Protein AF-X1HAX2-F1 (afdb_monomer_lite)

Organism: NCBI:txid412755

Foldseek 3Di:
DVLVVLLVQLVVLQVVLVVCVVPDPVSSVVSNVVSVVSVVVSVVVVVVVVVVVVVVVVD

Secondary structure (DSSP, 8-state):
-HHHHHHHHHHHHHHHHHHHTTT-HHHHHHHHHHHHHHHHHHHHHHHHHHHHHHHHTT-

Radius of gyration: 15.54 Å; chains: 1; bounding box: 32×15×47 Å

Sequence (59 aa):
YWIKHNREHEKEFRDWAQKAASLSTEIAQQLQEAAASMAAASNDLTKARQALTKSKEKD

pLDDT: mean 95.55, std 7.64, range [54.19, 98.81]

Structure (mmCIF, N/CA/C/O backbone):
data_AF-X1HAX2-F1
#
_entry.id   AF-X1HAX2-F1
#
loop_
_atom_site.group_PDB
_atom_site.id
_atom_site.type_symbol
_atom_site.label_atom_id
_atom_site.label_alt_id
_atom_site.label_comp_id
_atom_site.label_asym_id
_atom_site.label_entity_id
_atom_site.label_seq_id
_atom_site.pdbx_PDB_ins_code
_atom_site.Cartn_x
_atom_site.Cartn_y
_atom_site.Cartn_z
_atom_site.occupancy
_atom_site.B_iso_or_equiv
_atom_site.auth_seq_id
_atom_site.auth_comp_id
_atom_site.auth_asym_id
_atom_site.auth_atom_id
_atom_site.pdbx_PDB_model_num
ATOM 1 N N . TYR A 1 1 ? 3.488 -7.870 -12.226 1.00 85.12 1 TYR A N 1
ATOM 2 C CA . TYR A 1 1 ? 3.003 -8.728 -11.135 1.00 85.12 1 TYR A CA 1
ATOM 3 C C . TYR A 1 1 ? 3.136 -8.012 -9.793 1.00 85.12 1 TYR A C 1
ATOM 5 O O . TYR A 1 1 ? 2.121 -7.552 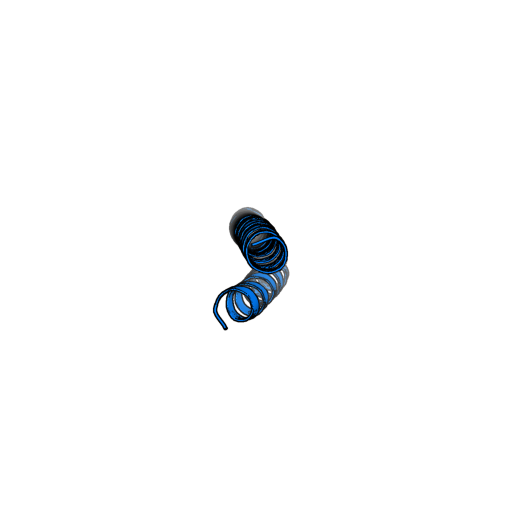-9.298 1.00 85.12 1 TYR A O 1
ATOM 13 N N . TRP A 1 2 ? 4.353 -7.749 -9.303 1.00 95.06 2 TRP A N 1
ATOM 14 C CA . TRP A 1 2 ? 4.612 -7.072 -8.017 1.00 95.06 2 TRP A CA 1
ATOM 15 C C . TRP A 1 2 ? 3.847 -5.763 -7.769 1.00 95.06 2 TRP A C 1
ATOM 17 O O . TRP A 1 2 ? 3.101 -5.680 -6.807 1.00 95.06 2 TRP A O 1
ATOM 27 N N . ILE A 1 3 ? 3.932 -4.773 -8.670 1.00 96.56 3 ILE A N 1
ATOM 28 C CA . ILE A 1 3 ? 3.212 -3.489 -8.498 1.00 96.56 3 ILE A CA 1
ATOM 29 C C . ILE A 1 3 ? 1.694 -3.691 -8.357 1.00 96.56 3 ILE A C 1
ATOM 31 O O . ILE A 1 3 ? 1.048 -2.972 -7.606 1.00 96.56 3 ILE A O 1
ATOM 35 N N . LYS A 1 4 ? 1.117 -4.669 -9.071 1.00 95.69 4 LYS A N 1
ATOM 36 C CA . LYS A 1 4 ? -0.315 -4.979 -8.965 1.00 95.69 4 LYS A CA 1
ATOM 37 C C . LYS A 1 4 ? -0.629 -5.579 -7.592 1.00 95.69 4 LYS A C 1
ATOM 39 O O . LYS A 1 4 ? -1.567 -5.131 -6.950 1.00 95.69 4 LYS A O 1
ATOM 44 N N . HIS A 1 5 ? 0.179 -6.531 -7.139 1.00 96.69 5 HIS A N 1
ATOM 45 C CA . HIS A 1 5 ? -0.018 -7.181 -5.846 1.00 96.69 5 HIS A CA 1
ATOM 46 C C . HIS A 1 5 ? 0.139 -6.203 -4.670 1.00 96.69 5 HIS A C 1
ATOM 48 O O . HIS A 1 5 ? -0.650 -6.215 -3.735 1.00 96.69 5 HIS A O 1
ATOM 54 N N . ASN A 1 6 ? 1.066 -5.246 -4.770 1.00 97.94 6 ASN A N 1
ATOM 55 C CA . ASN A 1 6 ? 1.195 -4.178 -3.778 1.00 97.94 6 ASN A CA 1
ATOM 56 C C . ASN A 1 6 ? -0.089 -3.341 -3.635 1.00 97.94 6 ASN A C 1
ATOM 58 O O . ASN A 1 6 ? -0.405 -2.889 -2.539 1.00 97.94 6 ASN A O 1
ATOM 62 N N . ARG A 1 7 ? -0.853 -3.147 -4.720 1.00 97.69 7 ARG A N 1
ATOM 63 C CA . ARG A 1 7 ? -2.157 -2.461 -4.663 1.00 97.69 7 ARG A CA 1
ATOM 64 C C . ARG A 1 7 ? -3.234 -3.299 -3.985 1.00 97.69 7 ARG A C 1
ATOM 66 O O . ARG A 1 7 ? -4.117 -2.737 -3.347 1.00 97.69 7 ARG A O 1
ATOM 73 N N . GLU A 1 8 ? -3.164 -4.619 -4.121 1.00 98.06 8 GLU A N 1
ATOM 74 C CA . GLU A 1 8 ? -4.056 -5.540 -3.413 1.00 98.06 8 GLU A CA 1
ATOM 75 C C . GLU A 1 8 ? -3.782 -5.460 -1.902 1.00 98.06 8 GLU A C 1
ATOM 77 O O . GLU A 1 8 ? -4.712 -5.207 -1.140 1.00 98.06 8 GLU A O 1
ATOM 82 N N . HIS A 1 9 ? -2.512 -5.501 -1.482 1.00 97.62 9 HIS A N 1
ATOM 83 C CA . HIS A 1 9 ? -2.132 -5.291 -0.078 1.00 97.62 9 HIS A CA 1
ATOM 84 C C . HIS A 1 9 ? -2.499 -3.903 0.452 1.00 97.62 9 HIS A C 1
ATOM 86 O O . HIS A 1 9 ? -3.012 -3.790 1.560 1.00 97.62 9 HIS A O 1
ATOM 92 N N . GLU A 1 10 ? -2.287 -2.840 -0.335 1.00 98.31 10 GLU A N 1
ATOM 93 C CA . GLU A 1 10 ? -2.732 -1.490 0.035 1.00 98.31 10 GLU A CA 1
ATOM 94 C C . GLU A 1 10 ? -4.227 -1.493 0.387 1.00 98.31 10 GLU A C 1
ATOM 96 O O . GLU A 1 10 ? -4.623 -0.955 1.422 1.00 98.31 10 GLU A O 1
ATOM 101 N N . LYS A 1 11 ? -5.058 -2.105 -0.465 1.00 98.62 11 LYS A N 1
ATOM 102 C CA . 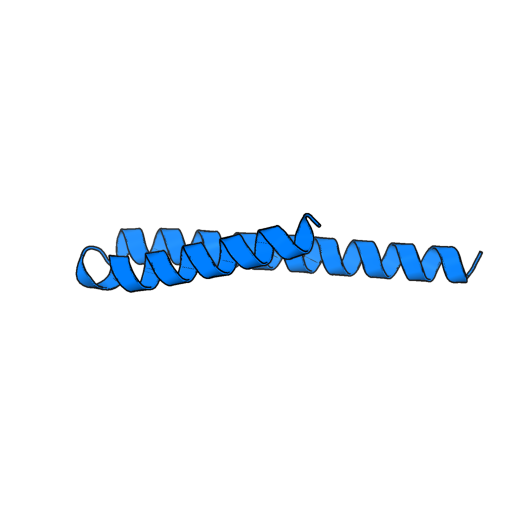LYS A 1 11 ? -6.500 -2.197 -0.235 1.00 98.62 11 LYS A CA 1
ATOM 103 C C . LYS A 1 11 ? -6.813 -3.003 1.025 1.00 98.62 11 LYS A C 1
ATOM 105 O O . LYS A 1 11 ? -7.620 -2.555 1.832 1.00 98.62 11 LYS A O 1
ATOM 110 N N . GLU A 1 12 ? -6.174 -4.153 1.213 1.00 98.62 12 GLU A N 1
ATOM 111 C CA . GLU A 1 12 ? -6.373 -4.987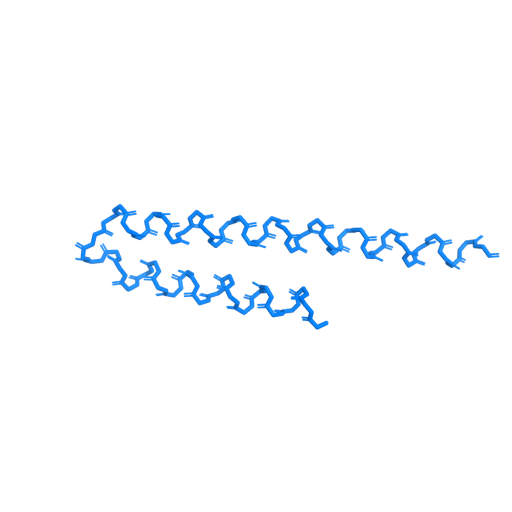 2.402 1.00 98.62 12 GLU A CA 1
ATOM 112 C C . GLU A 1 12 ? -6.030 -4.237 3.693 1.00 98.62 12 GLU A C 1
ATOM 114 O O . GLU A 1 12 ? -6.799 -4.287 4.651 1.00 98.62 12 GLU A O 1
ATOM 119 N N . PHE A 1 13 ? -4.941 -3.466 3.707 1.00 98.69 13 PHE A N 1
ATOM 120 C CA . PHE A 1 13 ? -4.548 -2.666 4.869 1.00 98.69 13 PHE A CA 1
ATOM 121 C C . PHE A 1 13 ? -5.582 -1.587 5.196 1.00 98.69 13 PHE A C 1
ATOM 123 O O . PHE A 1 13 ? -5.902 -1.379 6.366 1.00 98.69 13 PHE A O 1
ATOM 130 N N . ARG A 1 14 ? -6.165 -0.941 4.177 1.00 98.69 14 ARG A N 1
ATOM 131 C CA . ARG A 1 14 ? -7.264 0.024 4.369 1.00 98.69 14 ARG A CA 1
ATOM 132 C C . ARG A 1 14 ? -8.530 -0.653 4.892 1.00 98.69 14 ARG A C 1
ATOM 134 O O . ARG A 1 14 ? -9.169 -0.125 5.800 1.00 98.69 14 ARG A O 1
ATOM 141 N N . ASP A 1 15 ? -8.862 -1.833 4.371 1.00 98.69 15 ASP A N 1
ATOM 142 C CA . ASP A 1 15 ? -10.013 -2.613 4.834 1.00 98.69 15 ASP A CA 1
ATOM 143 C C . ASP A 1 15 ? -9.823 -3.043 6.305 1.00 98.69 15 ASP A C 1
ATOM 145 O O . ASP A 1 15 ? -10.772 -3.032 7.094 1.00 98.69 15 ASP A O 1
ATOM 149 N N . TRP A 1 16 ? -8.596 -3.388 6.711 1.00 98.56 16 TRP A N 1
ATOM 150 C CA . TRP A 1 16 ? -8.263 -3.668 8.111 1.00 98.56 16 TRP A CA 1
ATOM 151 C C . TRP A 1 16 ? -8.322 -2.414 8.982 1.00 98.56 16 TRP A C 1
ATOM 153 O O . TRP A 1 16 ? -8.891 -2.480 10.070 1.00 98.56 16 TRP A O 1
ATOM 163 N N . ALA A 1 17 ? -7.814 -1.272 8.507 1.00 98.62 17 ALA A N 1
ATOM 164 C CA . ALA A 1 17 ? -7.891 0.001 9.224 1.00 98.62 17 ALA A CA 1
ATOM 165 C C . ALA A 1 17 ? -9.349 0.381 9.523 1.00 98.62 17 ALA A C 1
ATOM 167 O O . ALA A 1 17 ? -9.685 0.732 10.653 1.00 98.62 17 ALA A O 1
ATOM 168 N N . GLN A 1 18 ? -10.238 0.222 8.536 1.00 98.38 18 GLN A N 1
ATOM 169 C CA . GLN A 1 18 ? -11.667 0.489 8.699 1.00 98.38 18 GLN A CA 1
ATOM 170 C C . GLN A 1 18 ? -12.312 -0.421 9.753 1.00 98.38 18 GLN A C 1
ATOM 172 O O . GLN A 1 18 ? -13.116 0.045 10.558 1.00 98.38 18 GLN A O 1
ATOM 177 N N . LYS A 1 19 ? -11.953 -1.710 9.777 1.00 98.19 19 LYS A N 1
ATOM 178 C CA . LYS A 1 19 ? -12.445 -2.660 10.789 1.00 98.19 19 LYS A CA 1
ATOM 179 C C . LYS A 1 19 ? -11.887 -2.366 12.183 1.00 98.19 19 LYS A C 1
ATOM 181 O O . LYS A 1 19 ? -12.601 -2.539 13.164 1.00 98.19 19 LYS A O 1
ATOM 186 N N . ALA A 1 20 ? -10.632 -1.927 12.272 1.00 98.00 20 ALA A N 1
ATOM 187 C CA . ALA A 1 20 ? -9.964 -1.614 13.532 1.00 98.00 20 ALA A CA 1
ATOM 188 C C . ALA A 1 20 ? -10.435 -0.289 14.151 1.00 98.00 20 ALA A C 1
ATOM 190 O O . ALA A 1 20 ? -10.333 -0.126 15.364 1.00 98.00 20 ALA A O 1
ATOM 191 N N . ALA A 1 21 ? -10.983 0.636 13.355 1.00 96.38 21 ALA A N 1
ATOM 192 C CA . ALA A 1 21 ? -11.354 1.979 13.802 1.00 96.38 21 ALA A CA 1
ATOM 193 C C . ALA A 1 21 ? -12.364 2.005 14.964 1.00 96.38 21 ALA A C 1
ATOM 195 O O . ALA A 1 21 ? -12.334 2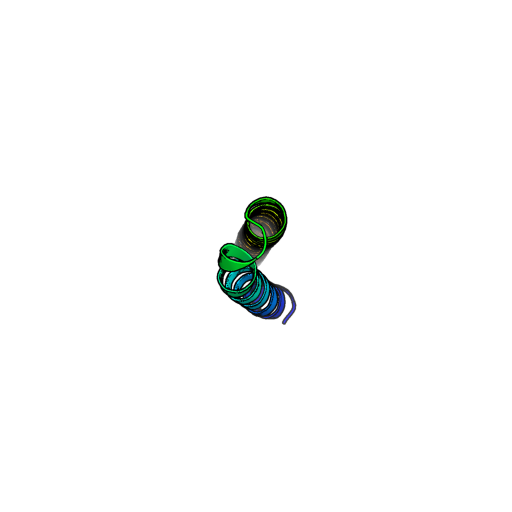.929 15.770 1.00 96.38 21 ALA A O 1
ATOM 196 N N . SER A 1 22 ? -13.235 0.995 15.086 1.00 95.44 22 SER A N 1
ATOM 197 C CA . SER A 1 22 ? -14.180 0.884 16.209 1.00 95.44 22 SER A CA 1
ATOM 198 C C . SER A 1 22 ? -13.563 0.306 17.488 1.00 95.44 22 SER A C 1
ATOM 200 O O . SER A 1 22 ? -14.181 0.390 18.547 1.00 95.44 22 SER A O 1
ATOM 202 N N . LEU A 1 23 ? -12.372 -0.292 17.397 1.00 97.12 23 LEU A N 1
ATOM 203 C CA . LEU A 1 23 ? -11.690 -0.983 18.494 1.00 97.12 23 LEU A CA 1
ATOM 204 C C . LEU A 1 23 ? -10.487 -0.191 19.015 1.00 97.12 23 LEU A C 1
ATOM 206 O O . LEU A 1 23 ? -10.259 -0.139 20.219 1.00 97.12 23 LEU A O 1
ATOM 210 N N . SER A 1 24 ? -9.703 0.405 18.116 1.00 98.25 24 SER A N 1
ATOM 211 C CA . SER A 1 24 ? -8.532 1.211 18.455 1.00 98.25 24 SER A CA 1
ATOM 212 C C . SER A 1 24 ? -8.180 2.162 17.315 1.00 98.25 24 SER A C 1
ATOM 214 O O . SER A 1 24 ? -7.794 1.741 16.221 1.00 98.25 24 SER A O 1
ATOM 216 N N . THR A 1 25 ? -8.254 3.461 17.602 1.00 97.62 25 THR A N 1
ATOM 217 C CA . THR A 1 25 ? -7.841 4.517 16.670 1.00 97.62 25 THR A CA 1
ATOM 218 C C . THR A 1 25 ? -6.353 4.428 16.338 1.00 97.62 25 THR A C 1
ATOM 220 O O . THR A 1 25 ? -5.973 4.655 15.195 1.00 97.62 25 THR A O 1
ATOM 223 N N . GLU A 1 26 ? -5.512 4.054 17.307 1.00 98.50 26 GLU A N 1
ATOM 224 C CA . GLU A 1 26 ? -4.066 3.925 17.103 1.00 98.50 26 GLU A CA 1
ATOM 225 C C . GLU A 1 26 ? -3.738 2.810 16.100 1.00 98.50 26 GLU A C 1
ATOM 227 O O . GLU A 1 26 ? -3.008 3.038 15.137 1.00 98.50 26 GLU A O 1
ATOM 232 N N . ILE A 1 27 ? -4.335 1.624 16.265 1.00 98.44 27 ILE A N 1
ATOM 233 C CA . ILE A 1 27 ? -4.120 0.495 15.344 1.00 98.44 27 ILE A CA 1
ATOM 234 C C . ILE A 1 27 ? -4.657 0.834 13.950 1.00 98.44 27 ILE A C 1
ATOM 236 O O . ILE A 1 27 ? -3.997 0.564 12.945 1.00 98.44 27 ILE A O 1
ATOM 240 N N . ALA A 1 28 ? -5.839 1.452 13.873 1.00 98.69 28 ALA A N 1
ATOM 241 C CA . ALA A 1 28 ? -6.398 1.899 12.602 1.00 98.69 28 ALA A CA 1
ATOM 242 C C . ALA A 1 28 ? -5.467 2.893 11.890 1.00 98.69 28 ALA A C 1
ATOM 244 O O . ALA A 1 28 ? -5.274 2.798 10.677 1.00 98.69 28 ALA A O 1
ATOM 245 N N . GLN A 1 29 ? -4.845 3.805 12.639 1.00 98.69 29 GLN A N 1
ATOM 246 C CA . GLN A 1 29 ? -3.904 4.772 12.091 1.00 98.69 29 GLN A CA 1
ATOM 247 C C . GLN A 1 29 ? -2.611 4.114 11.594 1.00 98.69 29 GLN A C 1
ATOM 249 O O . GLN A 1 29 ? -2.201 4.383 10.466 1.00 98.69 29 GLN A O 1
ATOM 254 N N . GLN A 1 30 ? -2.027 3.186 12.355 1.00 98.81 30 GLN A N 1
ATOM 255 C CA . GLN A 1 30 ? -0.844 2.428 11.920 1.00 98.81 30 GLN A CA 1
ATOM 256 C C . GLN A 1 30 ? -1.104 1.654 10.614 1.00 98.81 30 GLN A C 1
ATOM 258 O O . GLN A 1 30 ? -0.281 1.659 9.697 1.00 98.81 30 GLN A O 1
ATOM 263 N N . LEU A 1 31 ? -2.280 1.029 10.484 1.00 98.81 31 LEU A N 1
ATOM 264 C CA . LEU A 1 31 ? -2.691 0.332 9.259 1.00 98.81 31 LEU A CA 1
ATOM 265 C C . LEU A 1 31 ? -2.866 1.295 8.076 1.00 98.81 31 LEU A C 1
ATOM 267 O O . LEU A 1 31 ? -2.464 0.989 6.949 1.00 98.81 31 LEU A O 1
ATOM 271 N N . GLN A 1 32 ? -3.424 2.479 8.326 1.00 98.75 32 GLN A N 1
ATOM 272 C CA . GLN A 1 32 ? -3.581 3.513 7.308 1.00 98.75 32 GLN A CA 1
ATOM 273 C C . GLN A 1 32 ? -2.223 4.050 6.823 1.00 98.75 32 GLN A C 1
ATOM 275 O O . GLN A 1 32 ? -2.039 4.269 5.622 1.00 98.75 32 GLN A O 1
ATOM 280 N N . GLU A 1 33 ? -1.261 4.227 7.729 1.00 98.81 33 GLU A N 1
ATOM 281 C CA . GLU A 1 33 ? 0.113 4.637 7.414 1.00 98.81 33 GLU A CA 1
ATOM 282 C C . GLU A 1 33 ? 0.855 3.566 6.604 1.00 98.81 33 GLU A C 1
ATOM 284 O O . GLU A 1 33 ? 1.527 3.882 5.613 1.00 98.81 33 GLU A O 1
ATOM 289 N N . ALA A 1 34 ? 0.674 2.287 6.948 1.00 98.75 34 ALA A N 1
ATOM 290 C CA . ALA A 1 34 ? 1.201 1.172 6.168 1.00 98.75 34 ALA A CA 1
ATOM 291 C C . ALA A 1 34 ? 0.625 1.157 4.740 1.00 98.75 34 ALA A C 1
ATOM 293 O O . ALA A 1 34 ? 1.373 1.025 3.765 1.00 98.75 34 ALA A O 1
ATOM 294 N N . ALA A 1 35 ? -0.688 1.370 4.590 1.00 98.75 35 ALA A N 1
ATOM 295 C CA . ALA A 1 35 ? -1.332 1.483 3.282 1.00 98.75 35 ALA A CA 1
ATOM 296 C C . ALA A 1 35 ? -0.771 2.658 2.464 1.00 98.75 35 ALA A C 1
ATOM 298 O O . ALA A 1 35 ? -0.447 2.501 1.285 1.00 98.75 35 ALA A O 1
ATOM 299 N N . ALA A 1 36 ? -0.607 3.832 3.083 1.00 98.69 36 ALA A N 1
ATOM 300 C CA . ALA A 1 36 ? -0.038 5.006 2.425 1.00 98.69 36 ALA A CA 1
ATOM 301 C C . ALA A 1 36 ? 1.403 4.760 1.947 1.00 98.69 36 ALA A C 1
ATOM 303 O O . ALA A 1 36 ? 1.753 5.107 0.817 1.00 98.69 36 ALA A O 1
ATOM 304 N N . SER A 1 37 ? 2.214 4.095 2.771 1.00 98.69 37 SER A N 1
ATOM 305 C CA . SER A 1 37 ? 3.597 3.745 2.438 1.00 98.69 37 SER A CA 1
ATOM 306 C C . SER A 1 37 ? 3.667 2.759 1.264 1.00 98.69 37 SER A C 1
ATOM 308 O O . SER A 1 37 ? 4.446 2.955 0.329 1.00 98.69 37 SER A O 1
ATOM 310 N N . MET A 1 38 ? 2.794 1.744 1.244 1.00 98.38 38 MET A N 1
ATOM 311 C CA . MET A 1 38 ? 2.685 0.795 0.128 1.00 98.38 38 MET A CA 1
ATOM 312 C C . MET A 1 38 ? 2.241 1.481 -1.175 1.00 98.38 38 MET A C 1
ATOM 314 O O . MET A 1 38 ? 2.761 1.186 -2.260 1.00 98.38 38 MET A O 1
ATOM 318 N N . ALA A 1 39 ? 1.312 2.435 -1.077 1.00 98.56 39 ALA A N 1
ATOM 319 C CA . ALA A 1 39 ? 0.855 3.233 -2.210 1.00 98.56 39 ALA A CA 1
ATOM 320 C C . ALA A 1 39 ? 1.993 4.081 -2.800 1.00 98.56 39 ALA A C 1
ATOM 322 O O . ALA A 1 39 ? 2.160 4.124 -4.023 1.00 98.56 39 ALA A O 1
ATOM 323 N N . ALA A 1 40 ? 2.792 4.723 -1.940 1.00 98.62 40 ALA A N 1
ATOM 324 C CA . ALA A 1 40 ? 3.946 5.524 -2.338 1.00 98.62 40 ALA A CA 1
ATOM 325 C C . ALA A 1 40 ? 4.996 4.670 -3.064 1.00 98.62 40 ALA A C 1
ATOM 327 O O . ALA A 1 40 ? 5.346 4.972 -4.206 1.00 98.62 40 ALA A O 1
ATOM 328 N N . ALA A 1 41 ? 5.390 3.537 -2.475 1.00 98.25 41 ALA A N 1
ATOM 329 C CA . ALA A 1 41 ? 6.325 2.606 -3.104 1.00 98.25 41 ALA A CA 1
ATOM 330 C C . ALA A 1 41 ? 5.820 2.124 -4.478 1.00 98.25 41 ALA A C 1
ATOM 332 O O . ALA A 1 41 ? 6.559 2.104 -5.464 1.00 98.25 41 ALA A O 1
ATOM 333 N N . SER A 1 42 ? 4.530 1.792 -4.582 1.00 98.31 42 SER A N 1
ATOM 334 C CA . SER A 1 42 ? 3.910 1.355 -5.841 1.00 98.31 42 SER A CA 1
ATOM 335 C C . SER A 1 42 ? 3.904 2.446 -6.917 1.00 98.31 42 SER A C 1
ATOM 337 O O . SER A 1 42 ? 4.080 2.148 -8.105 1.00 98.31 42 SER A O 1
ATOM 339 N N . ASN A 1 43 ? 3.713 3.709 -6.523 1.00 98.38 43 ASN A N 1
ATOM 340 C CA . ASN A 1 43 ? 3.790 4.856 -7.426 1.00 98.38 43 ASN A CA 1
ATOM 341 C C . ASN A 1 43 ? 5.205 5.0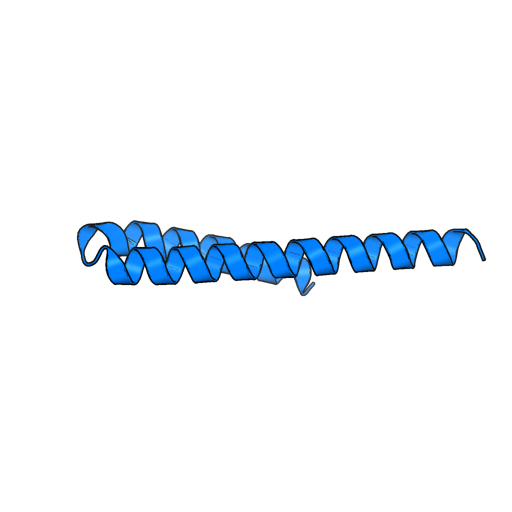33 -7.983 1.00 98.38 43 ASN A C 1
ATOM 343 O O . ASN A 1 43 ? 5.366 5.177 -9.196 1.00 98.38 43 ASN A O 1
ATOM 347 N N . ASP A 1 44 ? 6.221 4.981 -7.126 1.00 98.31 44 ASP A N 1
ATOM 348 C CA . ASP A 1 44 ? 7.610 5.188 -7.543 1.00 98.31 44 ASP A CA 1
ATOM 349 C C . ASP A 1 44 ? 8.107 4.057 -8.447 1.00 98.31 44 ASP A C 1
ATOM 351 O O . ASP A 1 44 ? 8.687 4.317 -9.504 1.00 98.31 44 ASP A O 1
ATOM 355 N N . LEU A 1 45 ? 7.756 2.806 -8.132 1.00 97.56 45 LEU A N 1
ATOM 356 C CA . LEU A 1 45 ? 8.023 1.662 -9.009 1.00 97.56 45 LEU A CA 1
ATOM 357 C C . LEU A 1 45 ? 7.341 1.807 -10.379 1.00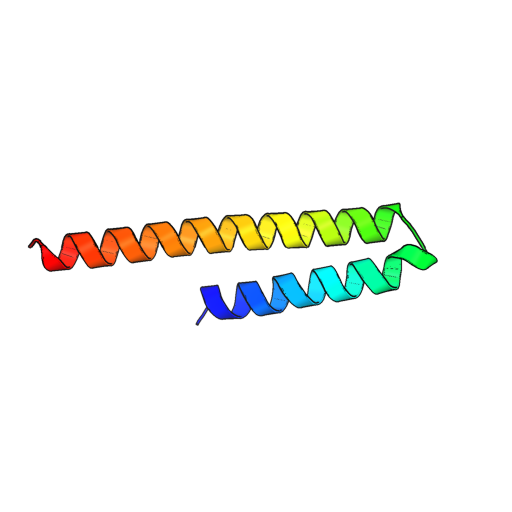 97.56 45 LEU A C 1
ATOM 359 O O . LEU A 1 45 ? 7.920 1.458 -11.411 1.00 97.56 45 LEU A O 1
ATOM 363 N N . THR A 1 46 ? 6.115 2.339 -10.412 1.00 97.69 46 THR A N 1
ATOM 364 C CA . THR A 1 46 ? 5.391 2.583 -11.668 1.00 97.69 46 THR A CA 1
ATOM 365 C C . THR A 1 46 ? 6.096 3.640 -12.514 1.00 97.69 46 THR A C 1
ATOM 367 O O . THR A 1 46 ? 6.321 3.409 -13.704 1.00 97.69 46 THR A O 1
ATOM 370 N N . LYS A 1 47 ? 6.497 4.764 -11.906 1.00 97.81 47 LYS A N 1
ATOM 371 C CA . LYS A 1 47 ? 7.252 5.828 -12.588 1.00 97.81 47 LYS A CA 1
ATOM 372 C C . LYS A 1 47 ? 8.573 5.301 -13.151 1.00 97.81 47 LYS A C 1
ATOM 374 O O . LYS A 1 47 ? 8.861 5.527 -14.325 1.00 97.81 47 LYS A O 1
ATOM 379 N N . ALA A 1 48 ? 9.337 4.551 -12.355 1.00 97.06 48 ALA A N 1
ATOM 380 C CA . ALA A 1 48 ? 10.609 3.968 -12.782 1.00 97.06 48 ALA A CA 1
ATOM 381 C C . ALA A 1 48 ? 10.432 3.027 -13.986 1.00 97.06 48 ALA A C 1
ATOM 383 O O . ALA A 1 48 ? 11.154 3.126 -14.978 1.00 97.06 48 ALA A O 1
ATOM 384 N N . ARG A 1 49 ? 9.410 2.162 -13.953 1.00 95.50 49 ARG A N 1
ATOM 385 C CA . ARG A 1 49 ? 9.094 1.257 -15.067 1.00 95.50 49 ARG A CA 1
ATOM 386 C C . ARG A 1 49 ? 8.701 2.008 -16.343 1.00 95.50 49 ARG A C 1
ATOM 388 O O . ARG A 1 49 ? 9.109 1.611 -17.435 1.00 95.50 49 ARG A O 1
ATOM 395 N N . GLN A 1 50 ? 7.910 3.072 -16.220 1.00 96.00 50 GLN A N 1
ATOM 396 C CA . GLN A 1 50 ? 7.529 3.912 -17.358 1.00 96.00 50 GLN A CA 1
ATOM 397 C C . GLN A 1 50 ? 8.745 4.619 -17.964 1.00 96.00 50 GLN A C 1
ATOM 399 O O . GLN A 1 50 ? 8.891 4.625 -19.183 1.00 96.00 50 GLN A O 1
ATOM 404 N N . ALA A 1 51 ? 9.632 5.171 -17.130 1.00 97.00 51 ALA A N 1
ATOM 405 C CA . ALA A 1 51 ? 10.863 5.811 -17.587 1.00 97.00 51 ALA A CA 1
ATOM 406 C C . ALA A 1 51 ? 11.767 4.827 -18.345 1.00 97.00 51 ALA A C 1
ATOM 408 O O . ALA A 1 51 ? 12.210 5.139 -19.446 1.00 97.00 51 ALA A O 1
ATOM 409 N N . LEU A 1 52 ? 11.949 3.615 -17.809 1.00 95.62 52 LEU A N 1
ATOM 410 C CA . LEU A 1 52 ? 12.728 2.553 -18.453 1.00 95.62 52 LEU A CA 1
ATOM 411 C C . LEU A 1 52 ? 12.139 2.115 -19.803 1.00 95.62 52 LEU A C 1
ATOM 413 O O . LEU A 1 52 ? 12.872 1.782 -20.726 1.00 95.62 52 LEU A O 1
ATOM 417 N N . THR A 1 53 ? 10.811 2.080 -19.923 1.00 94.88 53 THR A N 1
ATOM 418 C CA . THR A 1 53 ? 10.156 1.718 -21.191 1.00 94.88 53 THR A CA 1
ATOM 419 C C . THR A 1 53 ? 10.408 2.799 -22.241 1.00 94.88 53 THR A C 1
ATOM 421 O O . THR A 1 53 ? 10.858 2.493 -23.338 1.00 94.88 53 THR A O 1
ATOM 424 N N . LYS A 1 54 ? 10.233 4.073 -21.868 1.00 92.75 54 LYS A N 1
ATOM 425 C CA . LYS A 1 54 ? 10.481 5.215 -22.758 1.00 92.75 54 LYS A CA 1
ATOM 426 C C . LYS A 1 54 ? 11.945 5.367 -23.165 1.00 92.75 54 LYS A C 1
ATOM 428 O O . LYS A 1 54 ? 12.200 5.899 -24.237 1.00 92.75 54 LYS A O 1
ATOM 433 N N . SER A 1 55 ? 12.902 4.986 -22.314 1.00 90.81 55 SER A N 1
ATOM 434 C CA . SER A 1 55 ? 14.320 5.041 -22.688 1.00 90.81 55 SER A CA 1
ATOM 435 C C . SER A 1 55 ? 14.641 3.997 -23.756 1.00 90.81 55 SER A C 1
ATOM 437 O O . SER A 1 55 ? 15.281 4.333 -24.737 1.00 90.81 55 SER A O 1
ATOM 439 N N . LYS A 1 56 ? 14.100 2.779 -23.627 1.00 83.12 56 LYS A N 1
ATOM 440 C CA . LYS A 1 56 ? 14.291 1.697 -24.609 1.00 83.12 56 LYS A CA 1
ATOM 441 C C . LYS A 1 56 ? 13.647 1.951 -25.973 1.00 83.12 56 LYS A C 1
ATOM 443 O O . LYS A 1 56 ? 14.056 1.337 -26.940 1.00 83.12 56 LYS A O 1
ATOM 448 N N . GLU A 1 57 ? 12.615 2.788 -26.044 1.00 78.94 57 GLU A N 1
ATOM 449 C CA . GLU A 1 57 ? 11.969 3.181 -27.309 1.00 78.94 57 GLU A CA 1
ATOM 450 C C . GLU A 1 57 ? 12.736 4.287 -28.055 1.00 78.94 57 GLU A C 1
ATOM 452 O O . GLU A 1 57 ? 12.405 4.594 -29.199 1.00 78.94 57 GLU A O 1
ATOM 457 N N . LYS A 1 58 ? 13.708 4.932 -27.396 1.00 66.62 58 LYS A N 1
ATOM 458 C CA . LYS A 1 58 ? 14.528 6.016 -27.958 1.00 66.62 58 LYS A CA 1
ATOM 459 C C . LYS A 1 58 ? 15.915 5.562 -28.422 1.00 66.62 58 LYS A C 1
ATOM 461 O O . LYS A 1 58 ? 16.586 6.358 -29.078 1.00 66.62 58 LYS A O 1
ATOM 466 N N . ASP A 1 59 ? 16.311 4.347 -28.054 1.00 54.19 59 ASP A N 1
ATOM 467 C CA . ASP A 1 59 ? 17.535 3.663 -28.487 1.00 54.19 59 ASP A CA 1
ATOM 468 C C . ASP A 1 59 ? 17.262 2.844 -29.761 1.00 54.19 59 ASP A C 1
ATOM 470 O O . ASP A 1 59 ? 18.165 2.780 -30.625 1.00 54.19 59 ASP A O 1
#

InterPro domains:
  IPR058493 Domain of unknown function DUF8180 [PF26551] (1-51)